Protein AF-A0A2P4X9Q3-F1 (afdb_monomer_lite)

pLDDT: mean 80.53, std 13.87, range [49.03, 93.75]

Sequence (92 aa):
MERIGRAQNEEKWIVDLKAYLRRDVLDLTPVDAKSYCKIADRYETDESGLLFYFPPTKQSDEDRDLVAKLVVPETLQNDLMHHYHSSLEGGH

Structure (mmCIF, N/CA/C/O backbone):
data_AF-A0A2P4X9Q3-F1
#
_entry.id   AF-A0A2P4X9Q3-F1
#
loop_
_atom_site.group_PDB
_atom_site.id
_atom_site.type_symbol
_atom_site.label_atom_id
_atom_site.label_alt_id
_atom_site.label_comp_id
_atom_site.label_asym_id
_atom_site.label_entity_id
_atom_site.label_seq_id
_atom_site.pdbx_PDB_ins_code
_atom_site.Cartn_x
_atom_site.Cartn_y
_atom_site.Cartn_z
_atom_site.occupancy
_atom_site.B_iso_or_equiv
_atom_site.auth_seq_id
_atom_site.auth_comp_id
_atom_site.auth_asym_id
_atom_site.auth_atom_id
_atom_site.pdbx_PDB_model_num
ATOM 1 N N . MET A 1 1 ? 12.175 -11.242 -5.253 1.00 61.66 1 MET A N 1
ATOM 2 C CA . MET A 1 1 ? 11.057 -10.568 -4.556 1.00 61.66 1 MET A CA 1
ATOM 3 C C . MET A 1 1 ? 11.356 -10.214 -3.103 1.00 61.66 1 MET A C 1
ATOM 5 O O . MET A 1 1 ? 10.834 -9.213 -2.636 1.00 61.66 1 MET A O 1
ATOM 9 N N . GLU A 1 2 ? 12.222 -10.957 -2.407 1.00 78.50 2 GLU A N 1
ATOM 10 C CA . GLU A 1 2 ? 12.503 -10.743 -0.976 1.00 78.50 2 GLU A CA 1
ATOM 11 C C . GLU A 1 2 ? 12.999 -9.323 -0.624 1.00 78.50 2 GLU A C 1
ATOM 13 O O . GLU A 1 2 ? 12.497 -8.719 0.320 1.00 78.50 2 GLU A O 1
ATOM 18 N N . ARG A 1 3 ? 13.883 -8.721 -1.443 1.00 84.94 3 ARG A N 1
ATOM 19 C CA . ARG A 1 3 ? 14.330 -7.319 -1.254 1.00 84.94 3 ARG A CA 1
ATOM 20 C C . ARG A 1 3 ? 13.188 -6.303 -1.338 1.00 84.94 3 ARG A C 1
ATOM 22 O O . ARG A 1 3 ? 13.135 -5.395 -0.519 1.00 84.94 3 ARG A O 1
ATOM 29 N N . ILE A 1 4 ? 12.280 -6.457 -2.303 1.00 87.19 4 ILE A N 1
ATOM 30 C CA . ILE A 1 4 ? 11.151 -5.529 -2.479 1.00 87.19 4 ILE A CA 1
ATOM 31 C C . ILE A 1 4 ? 10.151 -5.705 -1.337 1.00 87.19 4 ILE A C 1
ATOM 33 O O . ILE A 1 4 ? 9.688 -4.717 -0.782 1.00 87.19 4 ILE A O 1
ATOM 37 N N . GLY A 1 5 ? 9.867 -6.951 -0.943 1.00 88.94 5 GLY A N 1
ATOM 38 C CA . GLY A 1 5 ? 9.010 -7.236 0.206 1.00 88.94 5 GLY A CA 1
ATOM 39 C C . GLY A 1 5 ? 9.542 -6.609 1.492 1.00 88.94 5 GLY A C 1
ATOM 40 O O . GLY A 1 5 ? 8.781 -5.956 2.200 1.00 88.94 5 GLY A O 1
ATOM 41 N N . ARG A 1 6 ? 10.851 -6.727 1.756 1.00 89.50 6 ARG A N 1
ATOM 42 C CA . ARG A 1 6 ? 11.500 -6.081 2.904 1.00 89.50 6 ARG A CA 1
ATOM 43 C C . ARG A 1 6 ? 11.366 -4.562 2.853 1.00 89.50 6 ARG A C 1
ATOM 45 O O . ARG A 1 6 ? 10.853 -3.990 3.804 1.00 89.50 6 ARG A O 1
ATOM 52 N N . ALA A 1 7 ? 11.736 -3.942 1.736 1.00 89.75 7 ALA A N 1
ATOM 53 C CA . ALA A 1 7 ? 11.675 -2.491 1.596 1.00 89.75 7 ALA A CA 1
ATOM 54 C C . ALA A 1 7 ? 10.233 -1.953 1.697 1.00 89.75 7 ALA A C 1
ATOM 56 O O . ALA A 1 7 ? 10.003 -0.903 2.288 1.00 89.75 7 ALA A O 1
ATOM 57 N N . GLN A 1 8 ? 9.240 -2.710 1.211 1.00 92.62 8 GLN A N 1
ATOM 58 C CA . GLN A 1 8 ? 7.824 -2.378 1.383 1.00 92.62 8 GLN A CA 1
ATOM 59 C C . GLN A 1 8 ? 7.397 -2.418 2.854 1.00 92.62 8 GLN A C 1
ATOM 61 O O . GLN A 1 8 ? 6.473 -1.713 3.236 1.00 92.62 8 GLN A O 1
ATOM 66 N N . ASN A 1 9 ? 8.029 -3.260 3.670 1.00 91.12 9 ASN A N 1
ATOM 67 C CA . ASN A 1 9 ? 7.734 -3.352 5.097 1.00 91.12 9 ASN A CA 1
ATOM 68 C C . ASN A 1 9 ? 8.480 -2.291 5.929 1.00 91.12 9 ASN A C 1
ATOM 70 O O . ASN A 1 9 ? 8.195 -2.150 7.114 1.00 91.12 9 ASN A O 1
ATOM 74 N N . GLU A 1 10 ? 9.423 -1.554 5.336 1.00 91.12 10 GLU A N 1
ATOM 75 C CA . GLU A 1 10 ? 10.102 -0.424 5.985 1.00 91.12 10 GLU A CA 1
ATOM 76 C C . GLU A 1 10 ? 9.290 0.874 5.862 1.00 91.12 10 GLU A C 1
ATOM 78 O O . GLU A 1 10 ? 9.384 1.755 6.716 1.00 91.12 10 GLU A O 1
ATOM 83 N N . GLU A 1 11 ? 8.449 0.991 4.832 1.00 90.94 11 GLU A N 1
ATOM 84 C CA . GLU A 1 11 ? 7.586 2.153 4.643 1.00 90.94 11 GLU A CA 1
ATOM 85 C C . GLU A 1 11 ? 6.244 2.002 5.350 1.00 90.94 11 GLU A C 1
ATOM 87 O O . GLU A 1 11 ? 5.397 1.184 4.979 1.00 90.94 11 GLU A O 1
ATOM 92 N N . LYS A 1 12 ? 6.013 2.871 6.338 1.00 90.50 12 LYS A N 1
ATOM 93 C CA . LYS A 1 12 ? 4.808 2.836 7.170 1.00 90.50 12 LYS A CA 1
ATOM 94 C C . LYS A 1 12 ? 3.511 2.867 6.355 1.00 90.50 12 LYS A C 1
ATOM 96 O O . LYS A 1 12 ? 2.627 2.062 6.617 1.00 90.50 12 LYS A O 1
ATOM 101 N N . TRP A 1 13 ? 3.402 3.732 5.346 1.00 90.88 13 TRP A N 1
ATOM 102 C CA . TRP A 1 13 ? 2.169 3.845 4.557 1.00 90.88 13 TRP A CA 1
ATOM 103 C C . TRP A 1 13 ? 1.843 2.563 3.771 1.00 90.88 13 TRP A C 1
ATOM 105 O O . TRP A 1 13 ? 0.673 2.241 3.572 1.00 90.88 13 TRP A O 1
ATOM 115 N N . ILE A 1 14 ? 2.866 1.804 3.357 1.00 92.88 14 ILE A N 1
ATOM 116 C CA . ILE A 1 14 ? 2.698 0.520 2.668 1.00 92.88 14 ILE A CA 1
ATOM 117 C C . ILE A 1 14 ? 2.254 -0.550 3.662 1.00 92.88 14 ILE A C 1
ATOM 119 O O . ILE A 1 14 ? 1.313 -1.291 3.376 1.00 92.88 14 ILE A O 1
ATOM 123 N N . VAL A 1 15 ? 2.905 -0.630 4.825 1.00 92.62 15 VAL A N 1
ATOM 124 C CA . VAL A 1 15 ? 2.540 -1.567 5.902 1.00 92.62 15 VAL A CA 1
ATOM 125 C C . VAL A 1 15 ? 1.096 -1.347 6.338 1.00 92.62 15 VAL A C 1
ATOM 127 O O . VAL A 1 15 ? 0.305 -2.290 6.365 1.00 92.62 15 VAL A O 1
ATOM 130 N N . ASP A 1 16 ? 0.738 -0.095 6.595 1.00 93.06 16 ASP A N 1
ATOM 131 C CA . ASP A 1 16 ? -0.590 0.311 7.031 1.00 93.06 16 ASP A 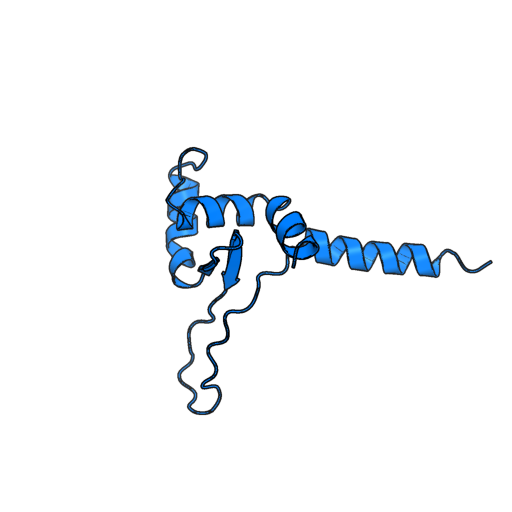CA 1
ATOM 132 C C . ASP A 1 16 ? -1.660 -0.005 5.966 1.00 93.06 16 ASP A C 1
ATOM 134 O O . ASP A 1 16 ? -2.720 -0.550 6.278 1.00 93.06 16 ASP A O 1
ATOM 138 N N . LEU A 1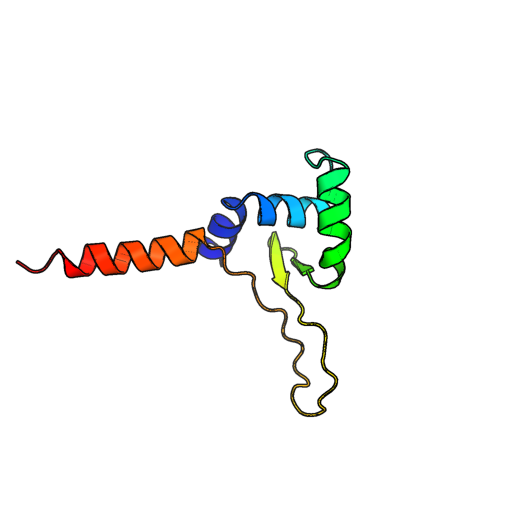 17 ? -1.382 0.258 4.684 1.00 93.19 17 LEU A N 1
ATOM 139 C CA . LEU A 1 17 ? -2.299 -0.080 3.592 1.00 93.19 17 LEU A CA 1
ATOM 140 C C . LEU A 1 17 ? -2.465 -1.600 3.427 1.00 93.19 17 LEU A C 1
ATOM 142 O O . LEU A 1 17 ? -3.583 -2.077 3.234 1.00 93.19 17 LEU A O 1
ATOM 146 N N . LYS A 1 18 ? -1.385 -2.384 3.545 1.00 92.88 18 LYS A N 1
ATOM 147 C CA . LYS A 1 18 ? -1.458 -3.856 3.532 1.00 92.88 18 LYS A CA 1
ATOM 148 C C . LYS A 1 18 ? -2.308 -4.378 4.688 1.00 92.88 18 LYS A C 1
ATOM 150 O O . LYS A 1 18 ? -3.121 -5.278 4.483 1.00 92.88 18 LYS A O 1
ATOM 155 N N . ALA A 1 19 ? -2.131 -3.817 5.882 1.00 92.44 19 ALA A N 1
ATOM 156 C CA . ALA A 1 19 ? -2.917 -4.154 7.062 1.00 92.44 19 ALA A CA 1
ATOM 157 C C . ALA A 1 19 ? -4.408 -3.851 6.826 1.00 92.44 19 ALA A C 1
ATOM 159 O O . ALA A 1 19 ? -5.257 -4.715 7.042 1.00 92.44 19 ALA A O 1
ATOM 160 N N . TYR A 1 20 ? -4.722 -2.689 6.242 1.00 92.56 20 TYR A N 1
ATOM 161 C CA . TYR A 1 20 ? -6.085 -2.328 5.847 1.00 92.56 20 TYR A CA 1
ATOM 162 C C . TYR A 1 20 ? -6.703 -3.332 4.859 1.00 92.56 20 TYR A C 1
ATOM 164 O O . TYR A 1 20 ? -7.810 -3.822 5.089 1.00 92.56 20 TYR A O 1
ATOM 172 N N . LEU A 1 21 ? -5.982 -3.683 3.789 1.00 91.81 21 LEU A N 1
ATOM 173 C CA . LEU A 1 21 ? -6.448 -4.617 2.753 1.00 91.81 21 LEU A CA 1
ATOM 174 C C . LEU A 1 21 ? -6.667 -6.034 3.301 1.00 91.81 21 LEU A C 1
ATOM 176 O O . LEU A 1 21 ? -7.644 -6.696 2.953 1.00 91.81 21 LEU A O 1
ATOM 180 N N . ARG A 1 22 ? -5.811 -6.472 4.227 1.00 90.56 22 ARG A N 1
ATOM 181 C CA . ARG A 1 22 ? -5.939 -7.752 4.943 1.00 90.56 22 ARG A CA 1
ATOM 182 C C . ARG A 1 22 ? -7.001 -7.739 6.040 1.00 90.56 22 ARG A C 1
ATOM 184 O O . ARG A 1 22 ? -7.237 -8.771 6.661 1.00 90.56 22 ARG A O 1
ATOM 191 N N . ARG A 1 23 ? -7.652 -6.591 6.266 1.00 88.31 23 ARG A N 1
ATOM 192 C CA . ARG A 1 23 ? -8.584 -6.332 7.376 1.00 88.31 23 ARG A CA 1
ATOM 193 C C . ARG A 1 23 ? -7.941 -6.452 8.761 1.00 88.31 23 ARG A C 1
ATOM 195 O O . ARG A 1 23 ? -8.653 -6.538 9.758 1.00 88.31 23 ARG A O 1
ATOM 202 N N . ASP A 1 24 ? -6.617 -6.388 8.830 1.00 89.00 24 ASP A N 1
ATOM 203 C CA . ASP A 1 24 ? -5.835 -6.368 10.064 1.00 89.00 24 ASP A CA 1
ATOM 204 C C . ASP A 1 24 ? -5.696 -4.921 10.562 1.00 89.00 24 ASP A C 1
ATOM 206 O O . ASP A 1 24 ? -4.628 -4.326 10.607 1.00 89.00 24 ASP A O 1
ATOM 210 N N . VAL A 1 25 ? -6.829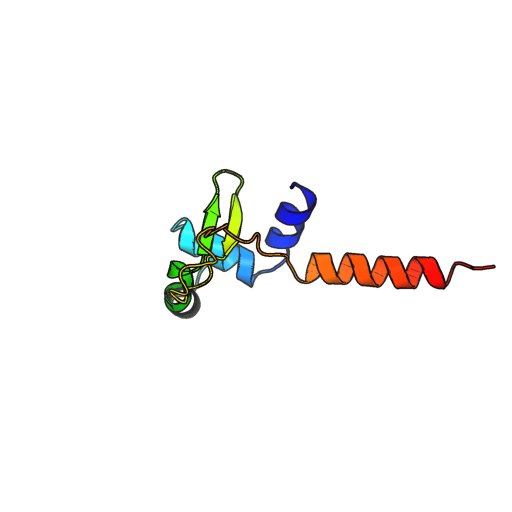 -4.288 10.867 1.00 82.12 25 VAL A N 1
ATOM 211 C CA . VAL A 1 25 ? -6.894 -2.848 11.185 1.00 82.12 25 VAL A CA 1
ATOM 212 C C . VAL A 1 25 ? -6.550 -2.530 12.647 1.00 82.12 25 VAL A C 1
ATOM 214 O O . VAL A 1 25 ? -6.891 -1.457 13.133 1.00 82.12 25 VAL A O 1
ATOM 217 N N . LEU A 1 26 ? -5.907 -3.456 13.364 1.00 80.69 26 LEU A N 1
ATOM 218 C CA . LEU A 1 26 ? -5.653 -3.346 14.806 1.00 80.69 26 LEU A CA 1
ATOM 219 C C . LEU A 1 26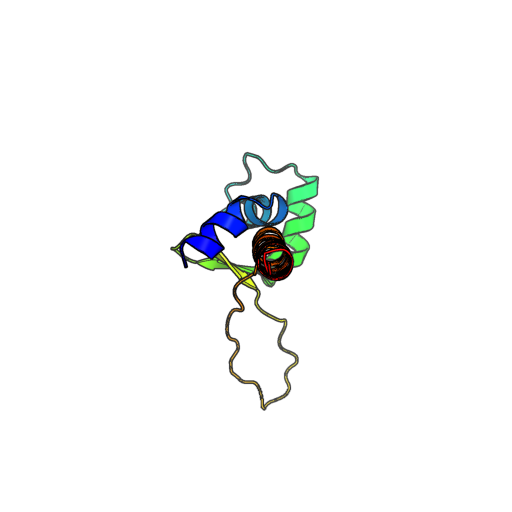 ? -4.734 -2.168 15.159 1.00 80.69 26 LEU A C 1
ATOM 221 O O . LEU A 1 26 ? -4.937 -1.533 16.191 1.00 80.69 26 LEU A O 1
ATOM 225 N N . ASP A 1 27 ? -3.765 -1.865 14.294 1.00 82.50 27 ASP A N 1
ATOM 226 C CA . ASP A 1 27 ? -2.813 -0.756 14.473 1.00 82.50 27 ASP A CA 1
ATOM 227 C C . ASP A 1 27 ? -3.270 0.542 13.775 1.00 82.50 27 ASP A C 1
ATOM 229 O O . ASP A 1 27 ? -2.681 1.608 13.951 1.00 82.50 27 ASP A O 1
ATOM 233 N N . LEU A 1 28 ? -4.346 0.480 12.981 1.00 87.75 28 LEU A N 1
ATOM 234 C CA . LEU A 1 28 ? -4.804 1.607 12.173 1.00 87.75 28 LEU A CA 1
ATOM 235 C C . LEU A 1 28 ? -5.795 2.479 12.929 1.00 87.75 28 LEU A C 1
ATOM 237 O O . LEU A 1 28 ? -6.829 2.025 13.422 1.00 87.75 28 LEU A O 1
ATOM 241 N N . THR A 1 29 ? -5.544 3.783 12.918 1.00 90.38 29 THR A N 1
ATOM 242 C CA . THR A 1 29 ? -6.533 4.738 13.402 1.00 90.38 29 THR A CA 1
ATOM 243 C C . THR A 1 29 ? -7.716 4.829 12.421 1.00 90.38 29 THR A C 1
ATOM 245 O O . THR A 1 29 ? -7.564 4.606 11.214 1.00 90.38 29 THR A O 1
ATOM 248 N N . PRO A 1 30 ? -8.920 5.216 12.880 1.00 88.81 30 PRO A N 1
ATOM 249 C CA . PRO A 1 30 ? -10.073 5.382 11.992 1.00 88.81 30 PRO A CA 1
ATOM 250 C C . PRO A 1 30 ? -9.867 6.454 10.907 1.00 88.81 30 PRO A C 1
ATOM 252 O O . PRO A 1 30 ? -10.499 6.386 9.849 1.00 88.81 30 PRO A O 1
ATOM 255 N N . VAL A 1 31 ? -8.986 7.438 11.133 1.00 91.00 31 VAL A N 1
ATOM 256 C CA . VAL A 1 31 ? -8.636 8.445 10.118 1.00 91.00 31 VAL A CA 1
ATOM 257 C C . VAL A 1 31 ? -7.744 7.857 9.023 1.00 91.00 31 VAL A C 1
ATOM 259 O O . VAL A 1 31 ? -7.991 8.111 7.839 1.00 91.00 31 VAL A O 1
ATOM 262 N N . ASP A 1 32 ? -6.783 7.012 9.393 1.00 89.88 32 ASP A N 1
ATOM 263 C CA . ASP A 1 32 ? -5.920 6.308 8.444 1.00 89.88 32 ASP A CA 1
ATOM 264 C C . ASP A 1 32 ? -6.731 5.310 7.619 1.00 89.88 32 ASP A C 1
ATOM 266 O O . ASP A 1 32 ? -6.716 5.357 6.390 1.00 89.88 32 ASP A O 1
ATOM 270 N N . ALA A 1 33 ? -7.560 4.494 8.277 1.00 90.12 33 ALA A N 1
ATOM 271 C CA . ALA A 1 33 ? -8.445 3.539 7.613 1.00 90.12 33 ALA A CA 1
ATOM 272 C C . ALA A 1 33 ? -9.369 4.217 6.584 1.00 90.12 33 ALA A C 1
ATOM 274 O O . ALA A 1 33 ? -9.562 3.707 5.480 1.00 90.12 33 ALA A O 1
ATOM 275 N N . LYS A 1 34 ? -9.913 5.401 6.899 1.00 91.62 34 LYS A N 1
ATOM 276 C CA . LYS A 1 34 ? -10.727 6.180 5.951 1.00 91.62 34 LYS A CA 1
ATOM 277 C C . LYS A 1 34 ? -9.910 6.696 4.766 1.00 91.62 34 LYS A C 1
ATOM 279 O O . LYS A 1 34 ? -10.447 6.805 3.664 1.00 91.62 34 LYS A O 1
ATOM 284 N N . SER A 1 35 ? -8.649 7.049 4.982 1.00 91.69 35 SER A N 1
ATOM 285 C CA . SER A 1 35 ? -7.752 7.503 3.917 1.00 91.69 35 SER A CA 1
ATOM 286 C C . SER A 1 35 ? -7.383 6.348 2.988 1.00 91.69 35 SER A C 1
ATOM 288 O O . SER A 1 35 ? -7.519 6.492 1.773 1.00 91.69 35 SER A O 1
ATOM 290 N N . TYR A 1 36 ? -7.050 5.181 3.546 1.00 92.12 36 TYR A N 1
ATOM 291 C CA . TYR A 1 36 ? -6.762 3.970 2.779 1.00 92.12 36 TYR A CA 1
ATOM 292 C C . TYR A 1 36 ? -7.990 3.438 2.039 1.00 92.12 36 TYR A C 1
ATOM 294 O O . TYR A 1 36 ? -7.873 3.087 0.872 1.00 92.12 36 TYR A O 1
ATOM 302 N N . CYS A 1 37 ? -9.187 3.504 2.630 1.00 90.94 37 CYS A N 1
ATOM 303 C CA . CYS A 1 37 ? -10.451 3.139 1.976 1.00 90.94 37 CYS A CA 1
ATOM 304 C C . CYS A 1 37 ? -10.643 3.814 0.606 1.00 90.94 37 CYS A C 1
ATOM 306 O O . CYS A 1 37 ? -11.089 3.183 -0.347 1.00 90.94 37 CYS A O 1
ATOM 308 N N . LYS A 1 38 ? -10.255 5.090 0.475 1.00 91.00 38 LYS A N 1
ATOM 309 C CA . LYS A 1 38 ? -10.408 5.853 -0.778 1.00 91.00 38 LYS A CA 1
ATOM 310 C C . LYS A 1 38 ? -9.530 5.342 -1.915 1.00 91.00 38 LYS A C 1
ATOM 312 O O . LYS A 1 38 ? -9.828 5.618 -3.073 1.00 91.00 38 LYS A O 1
ATOM 317 N N . ILE A 1 39 ? -8.420 4.691 -1.581 1.00 89.62 39 ILE A N 1
ATOM 318 C CA . ILE A 1 39 ? -7.440 4.220 -2.557 1.00 89.62 39 ILE A CA 1
ATOM 319 C C . ILE A 1 39 ? -7.406 2.699 -2.662 1.00 89.62 39 ILE A C 1
ATOM 321 O O . ILE A 1 39 ? -6.916 2.208 -3.668 1.00 89.62 39 ILE A O 1
ATOM 325 N N . ALA A 1 40 ? -7.945 1.972 -1.680 1.00 90.25 40 ALA A N 1
ATOM 326 C CA . ALA A 1 40 ? -7.874 0.518 -1.562 1.00 90.25 40 ALA A CA 1
ATOM 327 C C . ALA A 1 40 ? -8.376 -0.228 -2.804 1.00 90.25 40 ALA A C 1
ATOM 329 O O . ALA A 1 40 ? -7.799 -1.240 -3.155 1.00 90.25 40 ALA A O 1
ATOM 330 N N . ASP A 1 41 ? -9.371 0.305 -3.516 1.00 89.19 41 ASP A N 1
ATOM 331 C CA . ASP A 1 41 ? -9.859 -0.246 -4.794 1.00 89.19 41 ASP A CA 1
ATOM 332 C C . ASP A 1 41 ? -8.758 -0.397 -5.865 1.00 89.19 41 ASP A C 1
ATOM 334 O O . ASP A 1 41 ? -8.825 -1.254 -6.737 1.00 89.19 41 ASP A O 1
ATOM 338 N N . ARG A 1 42 ? -7.702 0.417 -5.775 1.00 89.12 42 ARG A N 1
ATOM 339 C CA . ARG A 1 42 ? -6.573 0.424 -6.712 1.00 89.12 42 ARG A CA 1
ATOM 340 C C . ARG A 1 42 ? -5.383 -0.383 -6.207 1.00 89.12 42 ARG A C 1
ATOM 342 O O . ARG A 1 42 ? -4.332 -0.332 -6.840 1.00 89.12 42 ARG A O 1
ATOM 349 N N . TYR A 1 43 ? -5.490 -1.063 -5.068 1.00 91.75 43 TYR A N 1
ATOM 350 C CA . TYR A 1 43 ? -4.384 -1.816 -4.487 1.00 91.75 43 TYR A CA 1
ATOM 351 C C . TYR A 1 43 ? -4.829 -3.195 -4.012 1.00 91.75 43 TYR A C 1
ATOM 353 O O . TYR A 1 43 ? -5.900 -3.359 -3.442 1.00 91.75 43 TYR A O 1
ATOM 361 N N . GLU A 1 44 ? -3.958 -4.183 -4.175 1.00 91.50 44 GLU A N 1
ATOM 362 C CA . GLU A 1 44 ? -4.193 -5.542 -3.689 1.00 91.50 44 GLU A CA 1
ATOM 363 C C . GLU A 1 44 ? -2.920 -6.101 -3.064 1.00 91.50 44 GLU A C 1
ATOM 365 O O . GLU A 1 44 ? -1.804 -5.732 -3.445 1.00 91.50 44 GLU A O 1
ATOM 370 N N . THR A 1 45 ? -3.085 -6.993 -2.092 1.00 91.88 45 THR A N 1
ATOM 371 C CA . THR A 1 45 ? -1.977 -7.772 -1.542 1.00 91.88 45 THR A CA 1
ATOM 372 C C . THR A 1 45 ? -2.056 -9.209 -2.019 1.00 91.88 45 THR A C 1
ATOM 374 O O . THR A 1 45 ? -3.076 -9.859 -1.806 1.00 91.88 45 THR A O 1
ATOM 377 N N . ASP A 1 46 ? -0.958 -9.709 -2.569 1.00 89.38 46 ASP A N 1
ATOM 378 C CA . ASP A 1 46 ? -0.804 -11.118 -2.937 1.00 89.38 46 ASP A CA 1
ATOM 379 C C . ASP A 1 46 ? -0.584 -12.023 -1.704 1.00 89.38 46 ASP A C 1
ATOM 381 O O . ASP A 1 46 ? -0.283 -11.540 -0.602 1.00 89.38 46 ASP A O 1
ATOM 385 N N . GLU A 1 47 ? -0.661 -13.344 -1.895 1.00 87.69 47 GLU A N 1
ATOM 386 C CA . GLU A 1 47 ? -0.320 -14.364 -0.892 1.00 87.69 47 GLU A CA 1
ATOM 387 C C . GLU A 1 47 ? 1.090 -14.181 -0.308 1.00 87.69 47 GLU A C 1
ATOM 389 O O . GLU A 1 47 ? 1.301 -14.352 0.894 1.00 87.69 47 GLU A O 1
ATOM 394 N N . SER A 1 48 ? 2.036 -13.704 -1.122 1.00 87.62 48 SER A N 1
ATOM 395 C CA . SER A 1 48 ? 3.411 -13.401 -0.704 1.00 87.62 48 SER A CA 1
ATOM 396 C C . SER A 1 48 ? 3.518 -12.145 0.175 1.00 87.62 48 SER A C 1
ATOM 398 O O . SER A 1 48 ? 4.599 -11.790 0.646 1.00 87.62 48 SER A O 1
ATOM 400 N N . GLY A 1 49 ? 2.417 -11.414 0.363 1.00 88.25 49 GLY A N 1
ATOM 401 C CA . GLY A 1 49 ? 2.368 -10.165 1.118 1.00 88.25 49 GLY A CA 1
ATOM 402 C C . GLY A 1 49 ? 3.018 -8.967 0.448 1.00 88.25 49 GLY A C 1
ATOM 403 O O . GLY A 1 49 ? 3.368 -7.991 1.118 1.00 88.25 49 GLY A O 1
ATOM 404 N N . LEU A 1 50 ? 3.158 -9.031 -0.869 1.00 92.19 50 LEU A N 1
ATOM 405 C CA . LEU A 1 50 ? 3.562 -7.905 -1.695 1.00 92.19 50 LEU A CA 1
ATOM 406 C C . LEU A 1 50 ? 2.345 -7.046 -2.029 1.00 92.19 50 LEU A C 1
ATOM 408 O O . LEU A 1 50 ? 1.266 -7.572 -2.289 1.00 92.19 50 LEU A O 1
ATOM 412 N N . LEU A 1 51 ? 2.535 -5.728 -2.014 1.00 93.75 51 LEU A N 1
ATOM 413 C CA . LEU A 1 51 ? 1.513 -4.769 -2.420 1.00 93.75 51 LEU A CA 1
ATOM 414 C C . LEU A 1 51 ? 1.630 -4.472 -3.916 1.00 93.75 51 LEU A C 1
ATOM 416 O O . LEU A 1 51 ? 2.702 -4.084 -4.394 1.00 93.75 51 LEU A O 1
ATOM 420 N N . PHE A 1 52 ? 0.512 -4.588 -4.618 1.00 91.19 52 PHE A N 1
ATOM 421 C CA . PHE A 1 52 ? 0.370 -4.259 -6.026 1.00 91.19 52 PHE A CA 1
ATOM 422 C C . PHE A 1 52 ? -0.589 -3.090 -6.214 1.00 91.19 52 PHE A C 1
ATOM 424 O O . PHE A 1 52 ? -1.512 -2.892 -5.430 1.00 91.19 52 PHE A O 1
ATOM 431 N N . TYR A 1 53 ? -0.352 -2.325 -7.271 1.00 90.06 53 TYR A N 1
ATOM 432 C CA . TYR A 1 53 ? -1.167 -1.213 -7.720 1.00 90.06 53 TYR A CA 1
ATOM 433 C C . TYR A 1 53 ? -1.825 -1.545 -9.059 1.00 90.06 53 TYR A C 1
ATOM 435 O O . TYR A 1 53 ? -1.156 -1.908 -10.031 1.00 90.06 53 TYR A O 1
ATOM 443 N N . PHE A 1 54 ? -3.133 -1.343 -9.114 1.00 85.69 54 PHE A N 1
ATOM 444 C CA . PHE A 1 54 ? -3.976 -1.526 -10.280 1.00 85.69 54 PHE A CA 1
ATOM 445 C C . PHE A 1 54 ? -4.350 -0.144 -10.819 1.00 85.69 54 PHE A C 1
ATOM 447 O O . PHE A 1 54 ? -5.097 0.607 -10.177 1.00 85.69 54 PHE A O 1
ATOM 454 N N . PRO A 1 55 ? -3.796 0.262 -11.975 1.00 78.50 55 PRO A N 1
ATOM 455 C CA . PRO A 1 55 ? -4.170 1.526 -12.576 1.00 78.50 55 PRO A CA 1
ATOM 456 C C . PRO A 1 55 ? -5.654 1.498 -12.961 1.00 78.50 55 PRO A C 1
ATOM 458 O O . PRO A 1 55 ? -6.112 0.513 -13.538 1.00 78.50 55 PRO A O 1
ATOM 461 N N . PRO A 1 56 ? -6.414 2.576 -12.689 1.00 71.44 56 PRO A N 1
ATOM 462 C CA . PRO A 1 56 ? -7.774 2.675 -13.187 1.00 71.44 56 PRO A CA 1
ATOM 463 C C . PRO A 1 56 ? -7.695 2.658 -14.712 1.00 71.44 56 PRO A C 1
ATOM 465 O O . PRO A 1 56 ? -7.074 3.543 -15.309 1.00 71.44 56 PRO A O 1
ATOM 468 N N . THR A 1 57 ? -8.283 1.636 -15.335 1.00 64.25 57 THR A N 1
ATOM 469 C CA . THR A 1 57 ? -8.334 1.504 -16.791 1.00 64.25 57 THR A CA 1
ATOM 470 C C . THR A 1 57 ? -8.923 2.776 -17.379 1.00 64.25 57 THR A C 1
ATOM 472 O O . THR A 1 57 ? -10.128 3.017 -17.271 1.00 64.25 57 THR A O 1
ATOM 475 N N . LYS A 1 58 ? -8.112 3.591 -18.053 1.00 54.81 58 LYS A N 1
ATOM 476 C CA . LYS A 1 58 ? -8.672 4.336 -19.174 1.00 54.81 58 LYS A CA 1
ATOM 477 C C . LYS A 1 58 ? -8.888 3.292 -20.255 1.00 54.81 58 LYS A C 1
ATOM 479 O O . LYS A 1 58 ? -7.930 2.672 -20.692 1.00 54.81 58 LYS A O 1
ATOM 484 N N . GLN A 1 59 ? -10.154 3.048 -20.578 1.00 49.03 59 GLN A N 1
ATOM 485 C CA . GLN A 1 59 ? -10.622 2.171 -21.649 1.00 49.03 59 GLN A CA 1
ATOM 486 C C . GLN A 1 59 ? -10.129 2.683 -23.015 1.00 49.03 59 GLN A C 1
ATOM 488 O O . GLN A 1 59 ? -10.916 3.144 -23.834 1.00 49.03 59 GLN A O 1
ATOM 493 N N . SER A 1 60 ? -8.823 2.672 -23.248 1.00 53.66 60 SER A N 1
ATOM 494 C CA . SER A 1 60 ? -8.264 2.747 -24.588 1.00 53.66 60 SER A CA 1
ATOM 495 C C . SER A 1 60 ? -7.927 1.316 -24.967 1.00 53.66 60 SER A C 1
ATOM 497 O O . SER A 1 60 ? -7.102 0.677 -24.321 1.00 53.66 60 SER A O 1
ATOM 499 N N . ASP A 1 61 ? -8.644 0.828 -25.972 1.00 52.41 61 ASP A N 1
ATOM 500 C CA . ASP A 1 61 ? -8.795 -0.557 -26.442 1.00 52.41 61 ASP A CA 1
ATOM 501 C C . ASP A 1 61 ? -7.482 -1.311 -26.771 1.00 52.41 61 ASP A C 1
ATOM 503 O O . ASP A 1 61 ? -7.518 -2.484 -27.125 1.00 52.41 61 ASP A O 1
ATOM 507 N N . GLU A 1 62 ? -6.314 -0.680 -26.614 1.00 55.75 62 GLU A N 1
ATOM 508 C CA . GLU A 1 62 ? -5.014 -1.216 -27.038 1.00 55.75 62 GLU A CA 1
ATOM 509 C C . GLU A 1 62 ? -4.083 -1.649 -25.890 1.00 55.75 62 GLU A C 1
ATOM 511 O O . GLU A 1 62 ? -3.107 -2.346 -26.144 1.00 55.75 62 GLU A O 1
ATOM 516 N N . ASP A 1 63 ? -4.395 -1.327 -24.628 1.00 55.19 63 ASP A N 1
ATOM 517 C CA . ASP A 1 63 ? -3.596 -1.746 -23.460 1.00 55.19 63 ASP A CA 1
ATOM 518 C C . ASP A 1 63 ? -4.422 -2.700 -22.586 1.00 55.19 63 ASP A C 1
ATOM 520 O O . ASP A 1 63 ? -4.832 -2.416 -21.461 1.00 55.19 63 ASP A O 1
ATOM 524 N N . ARG A 1 64 ? -4.775 -3.844 -23.177 1.00 51.84 64 ARG A N 1
ATOM 525 C CA . ARG A 1 64 ? -5.616 -4.880 -22.559 1.00 51.84 64 ARG A CA 1
ATOM 526 C C . ARG A 1 64 ? -4.835 -5.808 -21.624 1.00 51.84 64 ARG A C 1
ATOM 528 O O . ARG A 1 64 ? -5.262 -6.936 -21.392 1.00 51.84 64 ARG A O 1
ATOM 535 N N . ASP A 1 65 ? -3.726 -5.328 -21.077 1.00 57.84 65 ASP A N 1
ATOM 536 C CA . ASP A 1 65 ? -2.925 -6.045 -20.096 1.00 57.84 65 ASP A CA 1
ATOM 537 C C . ASP A 1 65 ? -2.968 -5.244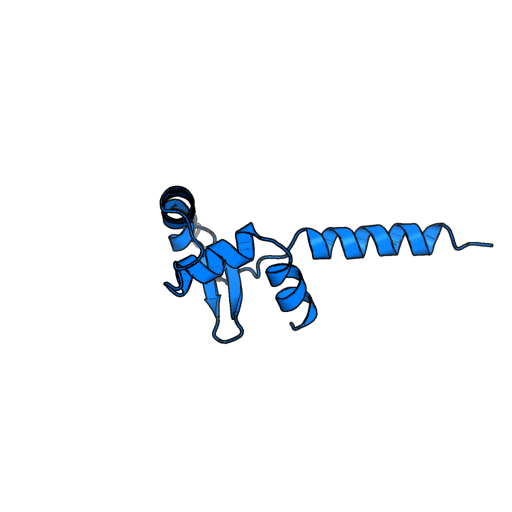 -18.794 1.00 57.84 65 ASP A C 1
ATOM 539 O O . ASP A 1 65 ? -2.104 -4.426 -18.484 1.00 57.84 65 ASP A O 1
ATOM 543 N N . LEU A 1 66 ? -4.048 -5.437 -18.032 1.00 62.69 66 LEU A N 1
ATOM 544 C CA . LEU A 1 66 ? -4.153 -4.964 -16.653 1.00 62.69 66 LEU A CA 1
ATOM 545 C C . LEU A 1 66 ? -3.146 -5.727 -15.782 1.00 62.69 66 LEU A C 1
ATOM 547 O O . LEU A 1 66 ? -3.518 -6.555 -14.953 1.00 62.69 66 LEU A O 1
ATOM 551 N N . VAL A 1 67 ? -1.854 -5.483 -15.983 1.00 71.00 67 VAL A N 1
ATOM 552 C CA . VAL A 1 67 ? -0.815 -6.060 -15.141 1.00 71.00 67 VAL A CA 1
ATOM 553 C C . VAL A 1 67 ? -0.773 -5.255 -13.862 1.00 71.00 67 VAL A C 1
ATOM 555 O O . VAL A 1 67 ? -0.486 -4.054 -13.858 1.00 71.00 67 VAL A O 1
ATOM 558 N N . ALA A 1 68 ? -1.051 -5.940 -12.761 1.00 82.19 68 ALA A N 1
ATOM 559 C CA . ALA A 1 68 ? -0.801 -5.441 -11.425 1.00 82.19 68 ALA A CA 1
ATOM 560 C C . ALA A 1 68 ? 0.650 -4.935 -11.338 1.00 82.19 68 ALA A C 1
ATOM 562 O O . ALA A 1 68 ? 1.606 -5.694 -11.515 1.00 82.19 68 ALA A O 1
ATOM 563 N N . LYS A 1 69 ? 0.845 -3.641 -11.081 1.00 88.56 69 LYS A N 1
ATOM 564 C CA . LYS A 1 69 ? 2.185 -3.058 -10.964 1.00 88.56 69 LYS A CA 1
ATOM 565 C C . LYS A 1 69 ? 2.664 -3.220 -9.532 1.00 88.56 69 LYS A C 1
ATOM 567 O O . LYS A 1 69 ? 2.022 -2.727 -8.611 1.00 88.56 69 LYS A O 1
ATOM 572 N N . LEU A 1 70 ? 3.804 -3.872 -9.331 1.00 90.44 70 LEU A N 1
ATOM 573 C CA . LEU A 1 70 ? 4.396 -3.990 -8.000 1.00 90.44 70 LEU A CA 1
ATOM 574 C C . LEU A 1 70 ? 4.751 -2.597 -7.457 1.00 90.44 70 LEU A C 1
ATOM 576 O O . LEU A 1 70 ? 5.418 -1.817 -8.138 1.00 90.44 70 LEU A O 1
ATOM 580 N N . VAL A 1 71 ? 4.309 -2.281 -6.238 1.00 90.62 71 VAL A N 1
ATOM 581 C CA . VAL A 1 71 ? 4.633 -1.000 -5.595 1.00 90.62 71 VAL A CA 1
ATOM 582 C C . VAL A 1 71 ? 6.110 -1.007 -5.208 1.00 90.62 71 VAL A C 1
ATOM 584 O O . VAL A 1 71 ? 6.537 -1.831 -4.400 1.00 90.62 71 VAL A O 1
ATOM 587 N N . VAL A 1 72 ? 6.905 -0.111 -5.793 1.00 88.94 72 VAL A N 1
ATOM 588 C CA . VAL A 1 72 ? 8.336 -0.003 -5.487 1.00 88.94 72 VAL A CA 1
ATOM 589 C C . VAL A 1 72 ? 8.537 1.039 -4.385 1.00 88.94 72 VAL A C 1
ATOM 591 O O . VAL A 1 72 ? 8.280 2.217 -4.636 1.00 88.94 72 VAL A O 1
ATOM 594 N N . PRO A 1 73 ? 8.997 0.625 -3.197 1.00 87.94 73 PRO A N 1
ATOM 595 C CA . PRO A 1 73 ? 9.162 1.519 -2.066 1.00 87.94 73 PRO A CA 1
ATOM 596 C C . PRO A 1 73 ? 10.274 2.556 -2.283 1.00 87.94 73 PRO A C 1
ATOM 598 O O . PRO A 1 73 ? 11.278 2.279 -2.947 1.00 87.94 73 PRO A O 1
ATOM 601 N N . GLU A 1 74 ? 10.120 3.747 -1.707 1.00 86.94 74 GLU A N 1
ATOM 602 C CA . GLU A 1 74 ? 11.093 4.845 -1.785 1.00 86.94 74 GLU A CA 1
ATOM 603 C C . GLU A 1 74 ? 12.422 4.473 -1.123 1.00 86.94 74 GLU A C 1
ATOM 605 O O . GLU A 1 74 ? 13.484 4.829 -1.629 1.00 86.94 74 GLU A O 1
ATOM 610 N N . THR A 1 75 ? 12.384 3.683 -0.048 1.00 83.88 75 THR A N 1
ATOM 611 C CA . THR A 1 75 ? 13.583 3.157 0.628 1.00 83.88 75 THR A CA 1
ATOM 612 C C . THR A 1 75 ? 14.466 2.353 -0.325 1.00 83.88 75 THR A C 1
ATOM 614 O O . THR A 1 75 ? 15.686 2.491 -0.303 1.00 83.88 75 THR A O 1
ATOM 617 N N . LEU A 1 76 ? 13.861 1.579 -1.232 1.00 84.00 76 LEU A N 1
ATOM 618 C CA . LEU A 1 76 ? 14.595 0.823 -2.248 1.00 84.00 76 LEU A CA 1
ATOM 619 C C . LEU A 1 76 ? 15.163 1.731 -3.346 1.00 84.00 76 LEU A C 1
ATOM 621 O O . LEU A 1 76 ? 16.249 1.468 -3.862 1.00 84.00 76 LEU A O 1
ATOM 625 N N . GLN A 1 77 ? 14.446 2.798 -3.706 1.00 79.44 77 GLN A N 1
ATOM 626 C CA . GLN A 1 77 ? 14.947 3.794 -4.657 1.00 79.44 77 GLN A CA 1
ATOM 627 C C . GLN A 1 77 ? 16.129 4.570 -4.062 1.00 79.44 77 GLN A C 1
ATOM 629 O O . GLN A 1 77 ? 17.121 4.807 -4.751 1.00 79.44 77 GLN A O 1
ATOM 634 N N . ASN A 1 78 ? 16.060 4.911 -2.775 1.00 75.81 78 ASN A N 1
ATOM 635 C CA . ASN A 1 78 ? 17.133 5.586 -2.058 1.00 75.81 78 ASN A CA 1
ATOM 636 C C . ASN A 1 78 ? 18.378 4.695 -1.902 1.00 75.81 78 ASN A C 1
ATOM 638 O O . ASN A 1 78 ? 19.476 5.168 -2.180 1.00 75.81 78 ASN A O 1
ATOM 642 N N . ASP A 1 79 ? 18.212 3.409 -1.573 1.00 76.88 79 ASP A N 1
ATOM 643 C CA . ASP A 1 79 ? 19.305 2.421 -1.510 1.00 76.88 79 ASP A CA 1
ATO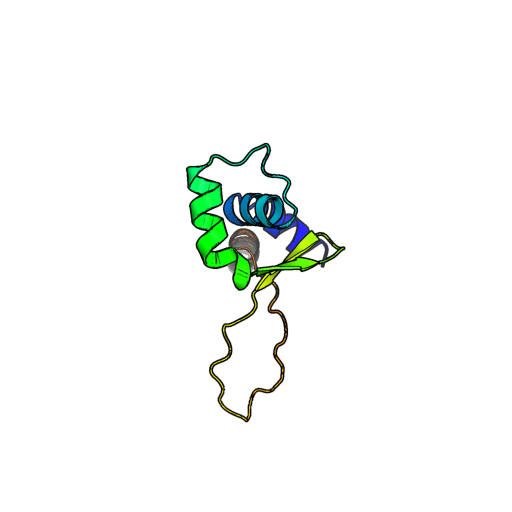M 644 C C . ASP A 1 79 ? 20.085 2.355 -2.836 1.00 76.88 79 ASP A C 1
ATOM 646 O O . ASP A 1 79 ? 21.317 2.395 -2.856 1.00 76.88 79 ASP A O 1
ATOM 650 N N . LEU A 1 80 ? 19.372 2.357 -3.970 1.00 72.69 80 LEU A N 1
ATOM 651 C CA . LEU A 1 80 ? 19.990 2.362 -5.297 1.00 72.69 80 LEU A CA 1
ATOM 652 C C . LEU A 1 80 ? 20.750 3.666 -5.590 1.00 72.69 80 LEU A C 1
ATOM 654 O O . LEU A 1 80 ? 21.855 3.627 -6.135 1.00 72.69 80 LEU A O 1
ATOM 658 N N . MET A 1 81 ? 20.180 4.814 -5.217 1.00 72.88 81 MET A N 1
ATOM 659 C CA . MET A 1 81 ? 20.823 6.121 -5.392 1.00 72.88 81 MET A CA 1
ATOM 660 C C . MET A 1 81 ? 22.085 6.255 -4.527 1.00 72.88 81 MET A C 1
ATOM 662 O O . MET A 1 81 ? 23.128 6.694 -5.013 1.00 72.88 81 MET A O 1
ATOM 666 N N . HIS A 1 82 ? 22.022 5.816 -3.267 1.00 69.81 82 HIS A N 1
ATOM 667 C CA . HIS A 1 82 ? 23.158 5.820 -2.343 1.00 69.81 82 HIS A CA 1
ATOM 668 C C . HIS A 1 82 ? 24.290 4.916 -2.843 1.00 69.81 82 HIS A C 1
ATOM 670 O O . HIS A 1 82 ? 25.461 5.298 -2.784 1.00 69.81 82 HIS A O 1
ATOM 676 N N . HIS A 1 83 ? 23.957 3.751 -3.403 1.00 65.75 83 HIS A N 1
ATOM 677 C CA . HIS A 1 83 ? 24.943 2.848 -3.991 1.00 65.75 83 HIS A CA 1
ATOM 678 C C . HIS A 1 83 ? 25.668 3.476 -5.192 1.00 65.75 83 HIS A C 1
ATOM 680 O O . HIS A 1 83 ? 26.866 3.257 -5.379 1.00 65.75 83 HIS A O 1
ATOM 686 N N . TYR A 1 84 ? 24.974 4.293 -5.990 1.00 59.75 84 TYR A N 1
ATOM 687 C CA . TYR A 1 84 ? 25.575 4.985 -7.131 1.00 59.75 84 TYR A CA 1
ATOM 688 C C . TYR A 1 84 ? 26.570 6.071 -6.694 1.00 59.75 84 TYR A C 1
ATOM 690 O O . TYR A 1 84 ? 27.655 6.177 -7.261 1.00 59.75 84 TYR A O 1
ATOM 698 N N . HIS A 1 85 ? 26.248 6.826 -5.640 1.00 59.72 85 HIS A N 1
ATOM 699 C CA . HIS A 1 85 ? 27.152 7.836 -5.078 1.00 59.72 85 HIS A CA 1
ATOM 700 C C . HIS A 1 85 ? 28.372 7.198 -4.396 1.00 59.72 85 HIS A C 1
ATOM 702 O O . HIS A 1 85 ? 29.504 7.592 -4.668 1.00 59.72 85 HIS A O 1
ATOM 708 N N . SER A 1 86 ? 28.169 6.137 -3.607 1.00 57.94 86 SER A N 1
ATOM 709 C CA . SER A 1 86 ? 29.273 5.416 -2.959 1.00 57.94 86 SER A CA 1
ATOM 710 C C . SER A 1 86 ? 30.198 4.704 -3.953 1.00 57.94 86 SER A C 1
ATOM 712 O O . SER A 1 86 ? 31.367 4.496 -3.640 1.00 57.94 86 SER A O 1
ATOM 714 N N . SER A 1 87 ? 29.697 4.319 -5.133 1.00 57.62 87 SER A N 1
ATOM 715 C CA . SER A 1 87 ? 30.517 3.697 -6.183 1.00 57.62 87 SER A CA 1
ATOM 716 C C . SER A 1 87 ? 31.333 4.723 -6.978 1.00 57.62 87 SER A C 1
ATOM 718 O O . SER A 1 87 ? 32.381 4.374 -7.515 1.00 57.62 87 SER A O 1
ATOM 720 N N . LEU A 1 88 ? 30.874 5.978 -7.057 1.00 60.56 88 LEU A N 1
ATOM 721 C CA . LEU A 1 88 ? 31.526 7.032 -7.841 1.00 60.56 88 LEU A CA 1
ATOM 722 C C . LEU A 1 88 ? 32.613 7.785 -7.051 1.00 60.56 88 LEU A C 1
ATOM 724 O O . LEU A 1 88 ? 33.592 8.219 -7.647 1.00 60.56 88 LEU A O 1
ATOM 728 N N . GLU A 1 89 ? 32.501 7.880 -5.721 1.00 59.62 89 GLU A N 1
ATOM 729 C CA . GLU A 1 89 ? 33.546 8.457 -4.849 1.00 59.62 89 GLU A CA 1
ATOM 730 C C . GLU A 1 89 ? 34.702 7.483 -4.527 1.00 59.62 89 GLU A C 1
ATOM 732 O O . GLU A 1 89 ? 35.678 7.865 -3.889 1.00 59.62 89 GLU A O 1
ATOM 737 N N . GLY A 1 90 ? 34.629 6.230 -4.990 1.00 52.72 90 GLY A N 1
ATOM 738 C CA . GLY A 1 90 ? 35.669 5.209 -4.791 1.00 52.72 90 GLY A CA 1
ATOM 739 C C . GLY A 1 90 ? 36.770 5.166 -5.862 1.00 52.72 90 GLY A C 1
ATOM 740 O O . GLY A 1 90 ? 37.591 4.248 -5.846 1.00 52.72 90 GLY A O 1
ATOM 741 N N . GLY A 1 91 ? 36.778 6.104 -6.814 1.00 54.88 91 GLY A N 1
ATOM 742 C CA . GLY A 1 91 ? 37.819 6.218 -7.838 1.00 54.88 91 GLY A CA 1
ATOM 743 C C . GLY A 1 91 ? 39.072 6.900 -7.286 1.00 54.88 91 GLY A C 1
ATOM 744 O O . GLY A 1 91 ? 39.075 8.115 -7.119 1.00 54.88 91 GLY A O 1
ATOM 745 N N . HIS A 1 92 ? 40.090 6.090 -6.989 1.00 54.12 92 HIS A N 1
ATOM 746 C CA . HIS A 1 92 ? 41.438 6.469 -6.543 1.00 54.12 92 HIS A CA 1
ATOM 747 C C . HIS A 1 92 ? 42.143 7.451 -7.492 1.00 54.12 92 HIS A C 1
ATOM 749 O O . HIS A 1 92 ? 42.035 7.251 -8.725 1.00 54.12 92 HIS A O 1
#

Organism: NCBI:txid4796

Secondary structure (DSSP, 8-state):
-HHHHHHHHHSHHHHHHHHHHTT-GGG--HHHHHHHHHHHTTEEE-TT--EEE-------TT----PPEEP--HHHHHHHHHHHHHHHTT--

Radius of gyration: 16.71 Å; chains: 1; bounding box: 52×23×42 Å

Foldseek 3Di:
DVVQQVLLCVDPLSVCLLCLQVVVCVVPDPVSNVVSVVQNVQWDADPVRFIWGFPDDPPPPPPPDRDTHGDGHVSNVVVVVVVVVVVVVPDD